Protein AF-S6SU15-F1 (afdb_monomer_lite)

Sequence (82 aa):
EQVIEHLHGAFAELIDCTMPAPVFSLAHRWLYARPAGSHEWGALSDADLGIYVCGDWCLSGRVEGAWLSGQEAARRLLEHVQ

Structure (mmCIF, N/CA/C/O backbone):
data_AF-S6SU15-F1
#
_entry.id   AF-S6SU15-F1
#
loop_
_atom_site.group_PDB
_atom_site.id
_atom_site.type_symbol
_atom_site.label_atom_id
_atom_site.label_alt_id
_atom_site.label_comp_id
_atom_site.label_asym_id
_atom_site.label_entity_id
_atom_site.label_seq_id
_atom_site.pdbx_PDB_ins_code
_atom_site.Cartn_x
_atom_site.Cartn_y
_atom_site.Cartn_z
_atom_site.occupancy
_atom_site.B_iso_or_equiv
_atom_site.auth_seq_id
_atom_site.auth_comp_id
_atom_site.auth_asym_id
_atom_site.auth_atom_id
_atom_site.pdbx_PDB_model_num
ATOM 1 N N . GLU A 1 1 ? 14.742 -8.752 -15.797 1.00 83.25 1 GLU A N 1
ATOM 2 C CA . GLU A 1 1 ? 15.296 -7.866 -16.840 1.00 83.25 1 GLU A CA 1
ATOM 3 C C . GLU A 1 1 ? 14.207 -7.096 -17.582 1.00 83.25 1 GLU A C 1
ATOM 5 O O . GLU A 1 1 ? 14.166 -5.889 -17.425 1.00 83.25 1 GLU A O 1
ATOM 10 N N . GLN A 1 2 ? 13.233 -7.765 -18.214 1.00 97.81 2 GLN A N 1
ATOM 11 C CA . GLN A 1 2 ? 12.132 -7.136 -18.978 1.00 97.81 2 GLN A CA 1
ATOM 12 C C . GLN A 1 2 ? 11.482 -5.889 -18.341 1.00 97.81 2 GLN A C 1
ATOM 14 O O . GLN A 1 2 ? 11.280 -4.894 -19.026 1.00 97.81 2 GLN A O 1
ATOM 19 N N . VAL A 1 3 ? 11.159 -5.902 -17.039 1.00 98.25 3 VAL A N 1
ATOM 20 C CA . VAL A 1 3 ? 10.546 -4.735 -16.364 1.00 98.25 3 VAL A CA 1
ATOM 21 C C . VAL A 1 3 ? 11.472 -3.512 -16.371 1.00 98.25 3 VAL A C 1
ATOM 23 O O . VAL A 1 3 ? 10.997 -2.399 -16.572 1.00 98.25 3 VAL A O 1
ATOM 26 N N . ILE A 1 4 ? 12.780 -3.713 -16.174 1.00 98.50 4 ILE A N 1
ATOM 27 C CA . ILE A 1 4 ? 13.776 -2.633 -16.233 1.00 98.50 4 ILE A CA 1
ATOM 28 C C . ILE A 1 4 ? 13.791 -2.049 -17.641 1.00 98.50 4 ILE A C 1
ATOM 30 O O . ILE A 1 4 ? 13.679 -0.840 -17.783 1.00 98.50 4 ILE A O 1
ATOM 34 N N . GLU A 1 5 ? 13.869 -2.897 -18.667 1.00 97.94 5 GLU A N 1
ATOM 35 C CA . GLU A 1 5 ? 13.927 -2.466 -20.068 1.00 97.94 5 GLU A CA 1
ATOM 36 C C . GLU A 1 5 ? 12.702 -1.635 -20.464 1.00 97.94 5 GLU A C 1
ATOM 38 O O . GLU A 1 5 ? 12.854 -0.542 -21.004 1.00 97.94 5 GLU A O 1
ATOM 43 N N . HIS A 1 6 ? 11.493 -2.107 -20.137 1.00 98.38 6 HIS A N 1
ATOM 44 C CA . HIS A 1 6 ? 10.254 -1.412 -20.498 1.00 98.38 6 HIS A CA 1
ATOM 45 C C . HIS A 1 6 ? 10.118 -0.066 -19.782 1.00 98.38 6 HIS A C 1
ATOM 47 O O . HIS A 1 6 ? 9.806 0.937 -20.419 1.00 98.38 6 HIS A O 1
ATOM 53 N N . LEU A 1 7 ? 10.357 -0.020 -18.466 1.00 98.00 7 LEU A N 1
ATOM 54 C CA . LEU A 1 7 ? 10.207 1.223 -17.703 1.00 98.00 7 LEU A CA 1
ATOM 55 C C . LEU A 1 7 ? 11.334 2.222 -17.998 1.00 98.00 7 LEU A C 1
ATOM 57 O O . LEU A 1 7 ? 11.079 3.422 -18.035 1.00 98.00 7 LEU A O 1
ATOM 61 N N . HIS A 1 8 ? 12.557 1.747 -18.252 1.00 97.62 8 HIS A N 1
ATOM 62 C CA . HIS A 1 8 ? 13.665 2.590 -18.702 1.00 97.62 8 HIS A CA 1
ATOM 63 C C . HIS A 1 8 ? 13.404 3.162 -20.101 1.00 97.62 8 HIS A C 1
ATOM 65 O O . HIS A 1 8 ? 13.644 4.345 -20.323 1.00 97.62 8 HIS A O 1
ATOM 71 N N . GLY A 1 9 ? 12.864 2.355 -21.023 1.00 96.69 9 GLY A N 1
ATOM 72 C CA . GLY A 1 9 ? 12.446 2.808 -22.352 1.00 96.69 9 GLY A CA 1
ATOM 73 C C . GLY A 1 9 ? 11.347 3.869 -22.287 1.00 96.69 9 GLY A C 1
ATOM 74 O O . GLY A 1 9 ? 11.517 4.953 -22.833 1.00 96.69 9 GLY A O 1
ATOM 75 N N . ALA A 1 10 ? 10.274 3.612 -21.531 1.00 97.75 10 ALA A N 1
ATOM 76 C CA . ALA A 1 10 ? 9.192 4.580 -21.337 1.00 97.75 10 ALA A CA 1
ATOM 77 C C . ALA A 1 10 ? 9.679 5.892 -20.693 1.00 97.75 10 ALA A C 1
ATOM 79 O O . ALA A 1 10 ? 9.188 6.968 -21.022 1.00 97.75 10 ALA A O 1
ATOM 80 N N . PHE A 1 11 ? 10.658 5.820 -19.783 1.00 97.38 11 PHE A N 1
ATOM 81 C CA . PHE A 1 11 ? 11.281 7.016 -19.217 1.00 97.38 11 PHE A CA 1
ATOM 82 C C . PHE A 1 11 ? 12.081 7.799 -20.268 1.00 97.38 11 PHE A C 1
ATOM 84 O O . PHE A 1 11 ? 11.943 9.018 -20.329 1.00 97.38 11 PHE A O 1
ATOM 91 N N . ALA A 1 12 ? 12.853 7.110 -21.118 1.00 96.50 12 ALA A N 1
ATOM 92 C CA . ALA A 1 12 ? 13.623 7.714 -22.208 1.00 96.50 12 ALA A CA 1
ATOM 93 C C . ALA A 1 12 ? 12.745 8.496 -23.199 1.00 96.50 12 ALA A C 1
ATOM 95 O O . ALA A 1 12 ? 13.155 9.545 -23.679 1.00 96.50 12 ALA A O 1
ATOM 96 N N . GLU A 1 13 ? 11.546 7.988 -23.496 1.00 96.94 13 GLU A N 1
ATOM 97 C CA . GLU A 1 13 ? 10.596 8.614 -24.427 1.00 96.94 13 GLU A CA 1
ATOM 98 C C . GLU A 1 13 ? 10.012 9.938 -23.910 1.00 96.94 13 GLU A C 1
ATOM 100 O O . GLU A 1 13 ? 9.574 10.764 -24.707 1.00 96.94 13 GLU A O 1
ATOM 105 N N . LEU A 1 14 ? 9.988 10.146 -22.589 1.00 97.31 14 LEU A N 1
ATOM 106 C CA . LEU A 1 14 ? 9.391 11.331 -21.965 1.00 97.31 14 LEU A CA 1
ATOM 107 C C . LEU A 1 14 ? 10.386 12.487 -21.781 1.00 97.31 14 LEU A C 1
ATOM 109 O O . LEU A 1 14 ? 9.969 13.630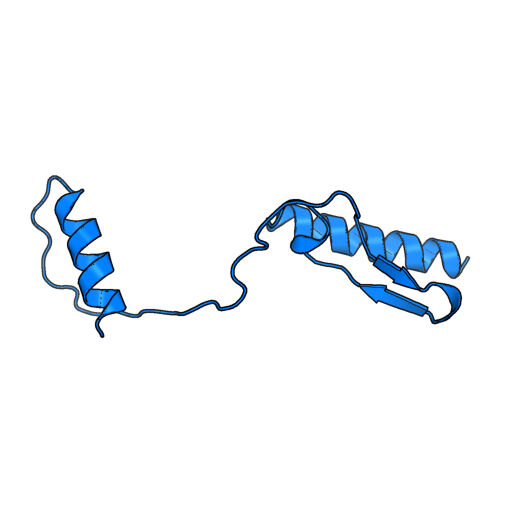 -21.597 1.00 97.31 14 LEU A O 1
ATOM 113 N N . ILE A 1 15 ? 11.688 12.202 -21.756 1.00 96.75 15 ILE A N 1
ATOM 114 C CA . ILE A 1 15 ? 12.712 13.195 -21.419 1.00 96.75 15 ILE A CA 1
ATOM 115 C C . ILE A 1 15 ? 13.309 13.840 -22.673 1.00 96.75 15 ILE A C 1
ATOM 117 O O . ILE A 1 15 ? 13.815 13.168 -23.565 1.00 96.75 15 ILE A O 1
ATOM 121 N N . ASP A 1 16 ? 13.343 15.173 -22.704 1.00 94.81 16 ASP A N 1
ATOM 122 C CA . ASP A 1 16 ? 13.924 15.949 -23.812 1.00 94.81 16 ASP A CA 1
ATOM 123 C C . ASP A 1 16 ? 15.453 16.101 -23.693 1.00 94.81 16 ASP A C 1
ATOM 125 O O . ASP A 1 16 ? 16.029 17.166 -23.931 1.00 94.81 16 ASP A O 1
ATOM 129 N N . CYS A 1 17 ? 16.148 15.043 -23.273 1.00 95.00 17 CYS A N 1
ATOM 130 C CA . CYS A 1 17 ? 17.602 15.044 -23.181 1.00 95.00 17 CYS A CA 1
ATOM 131 C C . CYS A 1 17 ? 18.207 13.685 -23.529 1.00 95.00 17 CYS A C 1
ATOM 133 O O . CYS A 1 17 ? 17.571 12.637 -23.432 1.00 95.00 17 CYS A O 1
ATOM 135 N N . THR A 1 18 ? 19.478 13.699 -23.931 1.00 92.38 18 THR A N 1
ATOM 136 C CA . THR A 1 18 ? 20.222 12.468 -24.194 1.00 92.38 18 THR A CA 1
ATOM 137 C C . THR A 1 18 ? 20.404 11.683 -22.900 1.00 92.38 18 THR A C 1
ATOM 139 O O . THR A 1 18 ? 21.060 12.159 -21.971 1.00 92.38 18 THR A O 1
ATOM 142 N N . MET A 1 19 ? 19.886 10.456 -22.864 1.00 95.56 19 MET A N 1
ATOM 143 C CA . MET A 1 19 ? 20.023 9.566 -21.715 1.00 95.56 19 MET A CA 1
ATOM 144 C C . MET A 1 19 ? 21.164 8.561 -21.931 1.00 95.56 19 MET A C 1
ATOM 146 O O . MET A 1 19 ? 21.060 7.699 -22.807 1.00 95.56 19 MET A O 1
ATOM 150 N N . PRO A 1 20 ? 22.267 8.643 -21.165 1.00 95.06 20 PRO A N 1
ATOM 151 C CA . PRO A 1 20 ? 23.314 7.632 -21.214 1.00 95.06 20 PRO A CA 1
ATOM 152 C C . PRO A 1 20 ? 22.829 6.314 -20.600 1.00 95.06 20 PRO A C 1
ATOM 154 O O . PRO A 1 20 ? 21.902 6.290 -19.790 1.00 95.06 20 PRO A O 1
ATOM 157 N N . ALA A 1 21 ? 23.498 5.214 -20.946 1.00 95.56 21 ALA A N 1
ATOM 158 C CA . ALA A 1 21 ? 23.200 3.919 -20.347 1.00 95.56 21 ALA A CA 1
ATOM 159 C C . ALA A 1 21 ? 23.429 3.952 -18.819 1.00 95.56 21 ALA A C 1
ATOM 161 O O . ALA A 1 21 ? 24.456 4.473 -18.365 1.00 95.56 21 ALA A O 1
ATOM 162 N N . PRO A 1 22 ? 22.508 3.392 -18.014 1.00 96.94 22 PRO A N 1
ATOM 163 C CA . PRO A 1 22 ? 22.649 3.383 -16.568 1.00 96.94 22 PRO A CA 1
ATOM 164 C C . PRO A 1 22 ? 23.786 2.448 -16.142 1.00 96.94 22 PRO A C 1
ATOM 166 O O . PRO A 1 22 ? 23.883 1.312 -16.601 1.00 96.94 22 PRO A O 1
ATOM 169 N N . VAL A 1 23 ? 24.619 2.903 -15.203 1.00 98.12 23 VAL A N 1
ATOM 170 C CA . VAL A 1 23 ? 25.687 2.080 -14.597 1.00 98.12 23 VAL A CA 1
ATOM 171 C C . VAL A 1 23 ? 25.146 1.036 -13.614 1.00 98.12 23 VAL A C 1
ATOM 173 O O . VAL A 1 23 ? 25.840 0.086 -13.264 1.00 98.12 23 VAL A O 1
ATOM 176 N N . PHE A 1 24 ? 23.908 1.221 -13.153 1.00 98.06 24 PHE A N 1
ATOM 177 C CA . PHE A 1 24 ? 23.206 0.330 -12.241 1.00 98.06 24 PHE A CA 1
ATOM 178 C C . PHE A 1 24 ? 21.703 0.400 -12.505 1.00 98.06 24 PHE A C 1
ATOM 180 O O . PHE A 1 24 ? 21.151 1.481 -12.710 1.00 98.06 24 PHE A O 1
ATOM 187 N N . SER A 1 25 ? 21.036 -0.749 -12.454 1.00 97.88 25 SER A N 1
ATOM 188 C CA . SER A 1 25 ? 19.583 -0.835 -12.542 1.00 97.88 25 SER A CA 1
ATOM 189 C C . SER A 1 25 ? 19.047 -1.897 -11.585 1.00 97.88 25 SER A C 1
ATOM 191 O O . SER A 1 25 ? 19.686 -2.919 -11.334 1.00 97.88 25 SER A O 1
ATOM 193 N N . LEU A 1 26 ? 17.864 -1.637 -11.027 1.00 98.12 26 LEU A N 1
ATOM 194 C CA . LEU A 1 26 ? 17.171 -2.539 -10.115 1.00 98.12 26 LEU A CA 1
ATOM 195 C C . LEU A 1 26 ? 15.666 -2.409 -10.331 1.00 98.12 26 LEU A C 1
ATOM 197 O O . LEU A 1 26 ? 15.135 -1.304 -10.385 1.00 98.12 26 LEU A O 1
ATOM 201 N N . ALA A 1 27 ? 14.974 -3.542 -10.393 1.00 98.12 27 ALA A N 1
ATOM 202 C CA . ALA A 1 27 ? 13.521 -3.588 -10.337 1.00 98.12 27 ALA A CA 1
ATOM 203 C C . ALA A 1 27 ? 13.078 -4.324 -9.077 1.00 98.12 27 ALA A C 1
ATOM 205 O O . ALA A 1 27 ? 13.649 -5.351 -8.708 1.00 98.12 27 ALA A O 1
ATOM 206 N N . HIS A 1 28 ? 12.024 -3.814 -8.448 1.00 98.38 28 HIS A N 1
ATOM 207 C CA . HIS A 1 28 ? 11.395 -4.444 -7.299 1.00 98.38 28 HIS A CA 1
ATOM 208 C C . HIS A 1 28 ? 9.898 -4.611 -7.548 1.00 98.38 28 HIS A C 1
ATOM 210 O O . HIS A 1 28 ? 9.250 -3.714 -8.089 1.00 98.38 28 HIS A O 1
ATOM 216 N N . ARG A 1 29 ? 9.342 -5.757 -7.142 1.00 98.12 29 ARG A N 1
ATOM 217 C CA . ARG A 1 29 ? 7.914 -6.061 -7.281 1.00 98.12 29 ARG A CA 1
ATOM 218 C C . ARG A 1 29 ? 7.238 -6.097 -5.916 1.00 98.12 29 ARG A C 1
ATOM 220 O O . ARG A 1 29 ? 7.328 -7.091 -5.202 1.00 98.12 29 ARG A O 1
ATOM 227 N N . TRP A 1 30 ? 6.492 -5.042 -5.615 1.00 97.88 30 TRP A N 1
ATOM 228 C CA . TRP A 1 30 ? 5.657 -4.941 -4.422 1.00 97.88 30 TRP A CA 1
ATOM 229 C C . TRP A 1 30 ? 4.281 -5.561 -4.699 1.00 97.88 30 TRP A C 1
ATOM 231 O O . TRP A 1 30 ? 3.433 -4.920 -5.314 1.00 97.88 30 TRP A O 1
ATOM 241 N N . LEU A 1 31 ? 4.057 -6.812 -4.275 1.00 98.31 31 LEU A N 1
ATOM 242 C CA . LEU A 1 31 ? 2.778 -7.509 -4.515 1.00 98.31 31 LEU A CA 1
ATOM 243 C C . LEU A 1 31 ? 1.577 -6.772 -3.900 1.00 98.31 31 LEU A C 1
ATOM 245 O O . LEU A 1 31 ? 0.506 -6.754 -4.495 1.00 98.31 31 LEU A O 1
ATOM 249 N N . TYR A 1 32 ? 1.778 -6.132 -2.747 1.00 97.44 32 TYR A N 1
ATOM 250 C CA . TYR A 1 32 ? 0.753 -5.387 -2.014 1.00 97.44 32 TYR A CA 1
ATOM 251 C C . TYR A 1 32 ? 1.202 -3.941 -1.812 1.00 97.44 32 TYR A C 1
ATOM 253 O O . TYR A 1 32 ? 1.383 -3.480 -0.691 1.00 97.44 32 TYR A O 1
ATOM 261 N N . ALA A 1 33 ? 1.473 -3.246 -2.919 1.00 97.44 33 ALA A N 1
ATOM 262 C CA . ALA A 1 33 ? 2.000 -1.885 -2.870 1.00 97.44 33 ALA A CA 1
ATOM 263 C C . ALA A 1 33 ? 1.015 -0.898 -2.227 1.00 97.44 33 ALA A C 1
ATOM 265 O O . ALA A 1 33 ? 1.432 -0.034 -1.461 1.00 97.44 33 ALA A O 1
ATOM 266 N N . ARG A 1 34 ? -0.271 -1.000 -2.598 1.00 97.38 34 ARG A N 1
ATOM 267 C CA . ARG A 1 34 ? -1.383 -0.148 -2.150 1.00 97.38 34 ARG A CA 1
ATOM 268 C C . ARG A 1 34 ? -2.706 -0.916 -2.290 1.00 97.38 34 ARG A C 1
ATOM 270 O O . ARG A 1 34 ? -2.799 -1.771 -3.177 1.00 97.38 34 ARG A O 1
ATOM 277 N N . PRO A 1 35 ? -3.728 -0.619 -1.473 1.00 97.75 35 PRO A N 1
ATOM 278 C CA . PRO A 1 35 ? -5.065 -1.180 -1.649 1.00 97.75 35 PRO A CA 1
ATOM 279 C C . PRO A 1 35 ? -5.704 -0.698 -2.959 1.00 97.75 35 PRO A C 1
ATOM 281 O O . PRO A 1 35 ? -5.425 0.402 -3.435 1.00 97.75 35 PRO A O 1
ATOM 284 N N . ALA A 1 36 ? -6.595 -1.514 -3.527 1.00 97.19 36 ALA A N 1
ATOM 285 C CA . ALA A 1 36 ? -7.298 -1.184 -4.770 1.00 97.19 36 ALA A CA 1
ATOM 286 C C . ALA A 1 36 ? -8.351 -0.070 -4.604 1.00 97.19 36 ALA A C 1
ATOM 288 O O . ALA A 1 36 ? -8.705 0.592 -5.575 1.00 97.19 36 ALA A O 1
ATOM 289 N N . GLY A 1 37 ? -8.845 0.140 -3.383 1.00 94.50 37 GLY A N 1
ATOM 290 C CA . GLY A 1 37 ? -9.818 1.173 -3.044 1.00 94.50 37 GLY A CA 1
ATOM 291 C C . GLY A 1 37 ? -9.618 1.667 -1.616 1.00 94.50 37 GLY A C 1
ATOM 292 O O . GLY A 1 37 ? -8.946 1.015 -0.814 1.00 94.50 37 GLY A O 1
ATOM 293 N N . SER A 1 38 ? -10.183 2.833 -1.320 1.00 94.06 38 SER A N 1
ATOM 294 C CA . SER A 1 38 ? -10.214 3.394 0.029 1.00 94.06 38 SER A CA 1
ATOM 295 C C . SER A 1 38 ? -11.381 2.833 0.838 1.00 94.06 38 SER A C 1
ATOM 297 O O . SER A 1 38 ? -12.433 2.509 0.285 1.00 94.06 38 SER A O 1
ATOM 299 N N . HIS A 1 39 ? -11.208 2.791 2.155 1.00 96.62 39 HIS A N 1
ATOM 300 C CA . HIS A 1 39 ? -12.257 2.464 3.117 1.00 96.62 39 HIS A CA 1
ATOM 301 C C . HIS A 1 39 ? -12.329 3.546 4.197 1.00 96.62 39 HIS A C 1
ATOM 303 O O . HIS A 1 39 ? -11.423 4.358 4.324 1.00 96.62 39 HIS A O 1
ATOM 309 N N . GLU A 1 40 ? -13.392 3.530 4.998 1.00 96.56 40 GLU A N 1
ATOM 310 C CA . GLU A 1 40 ? -13.586 4.451 6.130 1.00 96.56 40 GLU A CA 1
ATOM 311 C C . GLU A 1 40 ? -13.735 3.668 7.447 1.00 96.56 40 GLU A C 1
ATOM 313 O O . GLU A 1 40 ? -14.481 4.047 8.346 1.00 96.56 40 GLU A O 1
ATOM 318 N N . TRP A 1 41 ? -13.065 2.514 7.555 1.00 97.81 41 TRP A N 1
ATOM 319 C CA . TRP A 1 41 ? -13.161 1.653 8.741 1.00 97.81 41 TRP A CA 1
ATOM 320 C C . TRP A 1 41 ? -12.373 2.205 9.933 1.00 97.81 41 TRP A C 1
ATOM 322 O O . TRP A 1 41 ? -12.710 1.923 11.087 1.00 97.81 41 TRP A O 1
ATOM 332 N N . GLY A 1 42 ? -11.301 2.957 9.665 1.00 97.69 42 GLY A N 1
ATOM 333 C CA . GLY A 1 42 ? -10.330 3.381 10.673 1.00 97.69 42 GLY A CA 1
ATOM 334 C C . GLY A 1 42 ? -9.468 2.204 11.120 1.00 97.69 42 GLY A C 1
ATOM 335 O O . GLY A 1 42 ? -8.314 2.104 10.723 1.00 97.69 42 GLY A O 1
ATOM 336 N N . ALA A 1 43 ? -10.048 1.268 11.866 1.00 98.44 43 ALA A N 1
ATOM 337 C CA . ALA A 1 43 ? -9.464 -0.021 12.222 1.00 98.44 43 ALA A CA 1
ATOM 338 C C . ALA A 1 43 ? -10.559 -1.099 12.286 1.00 98.44 43 ALA A C 1
ATOM 340 O O . ALA A 1 43 ? -11.742 -0.792 12.457 1.00 98.44 43 ALA A O 1
ATOM 341 N N . LEU A 1 44 ? -10.171 -2.367 12.177 1.00 98.44 44 LEU A N 1
ATOM 342 C CA . LEU A 1 44 ? -11.040 -3.509 12.464 1.00 98.44 44 LEU A CA 1
ATOM 343 C C . LEU A 1 44 ? -10.666 -4.072 13.836 1.00 98.44 44 LEU A C 1
ATOM 345 O O . LEU A 1 44 ? -9.498 -4.050 14.220 1.00 98.44 44 LEU A O 1
ATOM 349 N N . SER A 1 45 ? -11.643 -4.557 14.592 1.00 97.88 45 SER A N 1
ATOM 350 C CA . SER A 1 45 ? -11.396 -5.041 15.950 1.00 97.88 45 SER A CA 1
ATOM 351 C C . SER A 1 45 ? -12.431 -6.063 16.384 1.00 97.88 45 SER A C 1
ATOM 353 O O . SER A 1 45 ? -13.622 -5.865 16.155 1.00 97.88 45 SER A O 1
ATOM 355 N N . ASP A 1 46 ? -11.958 -7.085 17.081 1.00 97.94 46 ASP A N 1
ATOM 356 C CA . ASP A 1 46 ? -12.737 -7.943 17.961 1.00 97.94 46 ASP A CA 1
ATOM 357 C C . ASP A 1 46 ? -12.235 -7.687 19.389 1.00 97.94 46 ASP A C 1
ATOM 359 O O . ASP A 1 46 ? -11.179 -8.181 19.793 1.00 97.94 46 ASP A O 1
ATOM 363 N N . ALA A 1 47 ? -12.927 -6.795 20.101 1.00 95.75 47 ALA A N 1
ATOM 364 C CA . ALA A 1 47 ? -12.447 -6.264 21.374 1.00 95.75 47 ALA A CA 1
ATOM 365 C C . ALA A 1 47 ? -12.500 -7.312 22.493 1.00 95.75 47 ALA A C 1
ATOM 367 O O . ALA A 1 47 ? -11.534 -7.424 23.245 1.00 95.75 47 ALA A O 1
ATOM 368 N N . ASP A 1 48 ? -13.553 -8.136 22.523 1.00 95.56 48 ASP A N 1
ATOM 369 C CA . ASP A 1 48 ? -13.732 -9.205 23.512 1.00 95.56 48 ASP A CA 1
ATOM 370 C C . ASP A 1 48 ? -12.632 -10.276 23.395 1.00 95.56 48 ASP A C 1
ATOM 372 O O . ASP A 1 48 ? -12.174 -10.823 24.399 1.00 95.56 48 ASP A O 1
ATOM 376 N N . LEU A 1 49 ? -12.165 -10.554 22.169 1.00 97.31 49 LEU A N 1
ATOM 377 C CA . LEU A 1 49 ? -11.004 -11.415 21.911 1.00 97.31 49 LEU A CA 1
ATOM 378 C C . LEU A 1 49 ? -9.652 -10.695 22.068 1.00 97.31 49 LEU A C 1
ATOM 380 O O . LEU A 1 49 ? -8.606 -11.345 22.019 1.00 97.31 49 LEU A O 1
ATOM 384 N N . GLY A 1 50 ? -9.643 -9.370 22.231 1.00 96.69 50 GLY A N 1
ATOM 385 C CA . GLY A 1 50 ? -8.430 -8.556 22.304 1.00 96.69 50 GLY A CA 1
ATOM 386 C C . GLY A 1 50 ? -7.655 -8.465 20.983 1.00 96.69 50 GLY A C 1
ATOM 387 O O . GLY A 1 50 ? -6.444 -8.236 20.999 1.00 96.69 50 GLY A O 1
ATOM 388 N N . ILE A 1 51 ? -8.320 -8.655 19.837 1.00 98.38 51 ILE A N 1
ATOM 389 C CA . ILE A 1 51 ? -7.696 -8.660 18.507 1.00 98.38 51 ILE A CA 1
ATOM 390 C C . ILE A 1 51 ? -8.024 -7.363 17.764 1.00 98.38 51 ILE A C 1
ATOM 392 O O . ILE A 1 51 ? -9.183 -7.021 17.546 1.00 98.38 51 ILE A O 1
ATOM 396 N N . TYR A 1 52 ? -6.987 -6.669 17.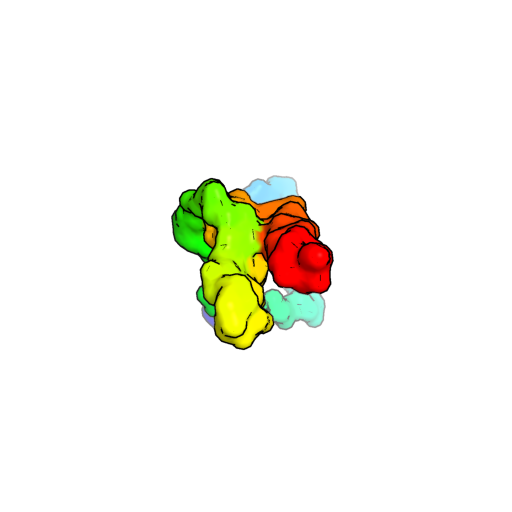293 1.00 98.44 52 TYR A N 1
ATOM 397 C CA . TYR A 1 52 ? -7.106 -5.417 16.544 1.00 98.44 52 TYR A CA 1
ATOM 398 C C . TYR A 1 52 ? -6.291 -5.502 15.253 1.00 98.44 52 TYR A C 1
ATOM 400 O O . TYR A 1 52 ? -5.164 -5.997 15.251 1.00 98.44 52 TYR A O 1
ATOM 408 N N . VAL A 1 53 ? -6.852 -5.007 14.150 1.00 98.56 53 VAL A N 1
ATOM 409 C CA . VAL A 1 53 ? -6.216 -4.988 12.829 1.00 98.56 53 VAL A CA 1
ATOM 410 C C . VAL A 1 53 ? -6.262 -3.571 12.266 1.00 98.56 53 VAL A C 1
ATOM 412 O O . VAL A 1 53 ? -7.318 -2.945 12.169 1.00 98.56 53 VAL A O 1
ATOM 415 N N . CYS A 1 54 ? -5.095 -3.069 11.878 1.00 98.56 54 CYS A N 1
ATOM 416 C CA . CYS A 1 54 ? -4.916 -1.745 11.297 1.00 98.56 54 CYS A CA 1
ATOM 417 C C . CYS A 1 54 ? -3.993 -1.801 10.077 1.00 98.56 54 CYS A C 1
ATOM 419 O O . CYS A 1 54 ? -3.257 -2.767 9.868 1.00 98.56 54 CYS A O 1
ATOM 421 N N . GLY A 1 55 ? -4.046 -0.751 9.266 1.00 98.44 55 GLY A N 1
ATOM 422 C CA . GLY A 1 55 ? -3.232 -0.609 8.070 1.00 98.44 55 GLY A CA 1
ATOM 423 C C . GLY A 1 55 ? -3.712 0.539 7.195 1.00 98.44 55 GLY A C 1
ATOM 424 O O . GLY A 1 55 ? -4.805 1.072 7.374 1.00 98.44 55 GLY A O 1
ATOM 425 N N . ASP A 1 56 ? -2.901 0.914 6.211 1.00 98.38 56 ASP A N 1
ATOM 426 C CA . ASP A 1 56 ? -3.255 1.952 5.239 1.00 98.38 56 ASP A CA 1
ATOM 427 C C . ASP A 1 56 ? -4.553 1.634 4.482 1.00 98.38 56 ASP A C 1
ATOM 429 O O . ASP A 1 56 ? -5.327 2.537 4.162 1.00 98.38 56 ASP A O 1
ATOM 433 N N . TRP A 1 57 ? -4.807 0.347 4.251 1.00 98.00 57 TRP A N 1
ATOM 434 C CA . TRP A 1 57 ? -5.987 -0.201 3.590 1.00 98.00 57 TRP A CA 1
ATOM 435 C C . TRP A 1 57 ? -7.289 -0.097 4.391 1.00 98.00 57 TRP A C 1
ATOM 437 O O . TRP A 1 57 ? -8.359 -0.199 3.791 1.00 98.00 57 TRP A O 1
ATOM 447 N N . CYS A 1 58 ? -7.229 0.159 5.702 1.00 98.12 58 CYS A N 1
ATOM 448 C CA . CYS A 1 58 ? -8.414 0.501 6.495 1.00 98.12 58 CYS A CA 1
ATOM 449 C C . CYS A 1 58 ? -8.919 1.928 6.218 1.00 98.12 58 CYS A C 1
ATOM 451 O O . CYS A 1 58 ? -10.021 2.274 6.650 1.00 98.12 58 CYS A O 1
ATOM 453 N N . LEU A 1 59 ? -8.094 2.743 5.547 1.00 97.12 59 LEU A N 1
ATOM 454 C CA . LEU A 1 59 ? -8.333 4.147 5.224 1.00 97.12 59 LEU A CA 1
ATOM 455 C C . LEU A 1 59 ? -7.960 4.441 3.752 1.00 97.12 59 LEU A C 1
ATOM 457 O O . LEU A 1 59 ? -8.443 3.788 2.827 1.00 97.12 59 LEU A O 1
ATOM 461 N N . SER A 1 60 ? -7.094 5.433 3.518 1.00 93.88 60 SER A N 1
ATOM 462 C CA . SER A 1 60 ? -6.824 6.033 2.203 1.00 93.88 60 SER A CA 1
ATOM 463 C C . SER A 1 60 ? -5.735 5.347 1.361 1.00 93.88 60 SER A C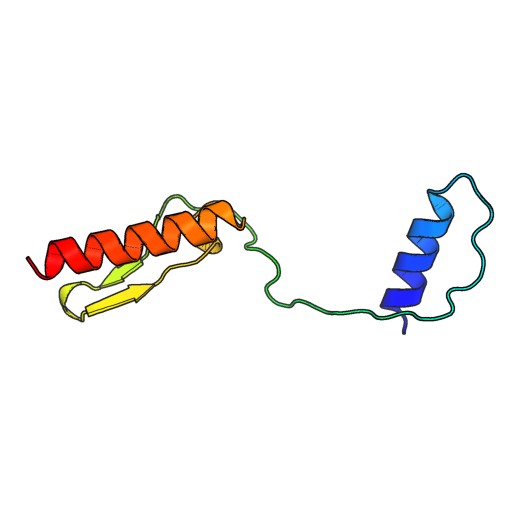 1
ATOM 465 O O . SER A 1 60 ? -5.394 5.849 0.287 1.00 93.88 60 SER A O 1
ATOM 467 N N . GLY A 1 61 ? -5.130 4.247 1.824 1.00 96.88 61 GLY A N 1
ATOM 468 C CA . GLY A 1 61 ? -4.041 3.572 1.096 1.00 96.88 61 GLY A CA 1
ATOM 469 C C . GLY A 1 61 ? -2.774 4.426 0.950 1.00 96.88 61 GLY A C 1
ATOM 470 O O . GLY A 1 61 ? -2.105 4.429 -0.093 1.00 96.88 61 GLY A O 1
ATOM 471 N N . ARG A 1 62 ? -2.510 5.264 1.957 1.00 97.62 62 ARG A N 1
ATOM 472 C CA . ARG A 1 62 ? -1.372 6.188 2.059 1.00 97.62 62 ARG A CA 1
ATOM 473 C C . ARG A 1 62 ? -0.718 6.041 3.428 1.00 97.62 62 ARG A C 1
ATOM 475 O O . ARG A 1 62 ? -1.352 5.582 4.373 1.00 97.62 62 ARG A O 1
ATOM 482 N N . VAL A 1 63 ? 0.512 6.542 3.548 1.00 98.19 63 VAL A N 1
ATOM 483 C CA . VAL A 1 63 ? 1.255 6.598 4.821 1.00 98.19 63 VAL A CA 1
ATOM 484 C C . VAL A 1 63 ? 0.426 7.241 5.939 1.00 98.19 63 VAL A C 1
ATOM 486 O O . VAL A 1 63 ? 0.358 6.704 7.038 1.00 98.19 63 VAL A O 1
ATOM 489 N N . GLU A 1 64 ? -0.260 8.347 5.645 1.00 98.31 64 GLU A N 1
ATOM 490 C CA . GLU A 1 64 ? -1.155 9.018 6.598 1.00 98.31 64 GLU A CA 1
ATOM 491 C C . GLU A 1 64 ? -2.291 8.102 7.076 1.00 98.31 64 GLU A C 1
ATOM 493 O O . GLU A 1 64 ? -2.536 8.004 8.275 1.00 98.31 64 GLU A O 1
ATOM 498 N N . GLY A 1 65 ? -2.936 7.375 6.158 1.00 97.94 65 GLY A N 1
ATOM 499 C CA . GLY A 1 65 ? -3.970 6.398 6.501 1.00 97.94 65 GLY A CA 1
ATOM 500 C C . GLY A 1 65 ? -3.425 5.258 7.362 1.00 97.94 65 GLY A C 1
ATOM 501 O O . GLY A 1 65 ? -4.078 4.856 8.316 1.00 97.94 65 GLY A O 1
ATOM 502 N N . ALA A 1 66 ? -2.205 4.785 7.093 1.00 98.50 66 ALA A N 1
ATOM 503 C CA . ALA A 1 66 ? -1.560 3.763 7.919 1.00 98.50 66 ALA A CA 1
ATOM 504 C C . ALA A 1 66 ? -1.382 4.242 9.365 1.00 98.50 66 ALA A C 1
ATOM 506 O O . ALA A 1 66 ? -1.722 3.535 10.313 1.00 98.50 66 ALA A O 1
ATOM 507 N N . TRP A 1 67 ? -0.873 5.466 9.523 1.00 98.62 67 TRP A N 1
ATOM 508 C CA . TRP 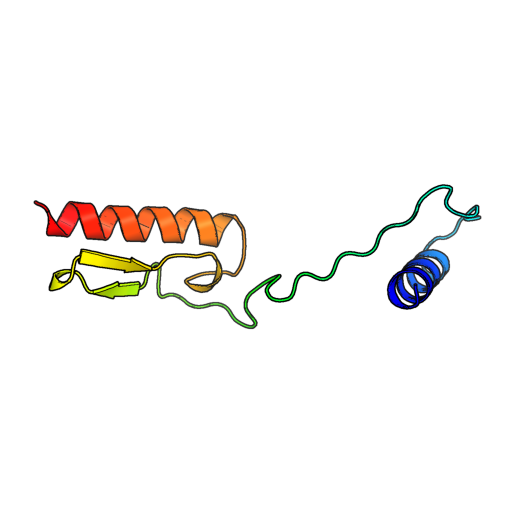A 1 67 ? -0.626 6.063 10.828 1.00 98.62 67 TRP A CA 1
ATOM 509 C C . TRP A 1 67 ? -1.930 6.298 11.599 1.00 98.62 67 TRP A C 1
ATOM 511 O O . TRP A 1 67 ? -2.041 5.874 12.748 1.00 98.62 67 TRP A O 1
ATOM 521 N N . LEU A 1 68 ? -2.937 6.898 10.955 1.00 98.69 68 LEU A N 1
ATOM 522 C CA . LEU A 1 68 ? -4.252 7.140 11.559 1.00 98.69 68 LEU A CA 1
ATOM 523 C C . LEU A 1 68 ? -4.966 5.834 11.928 1.00 98.69 68 LEU A C 1
ATOM 525 O O . LEU A 1 68 ? -5.544 5.738 13.007 1.00 98.69 68 LEU A O 1
ATOM 529 N N . SER A 1 69 ? -4.884 4.811 11.075 1.00 98.69 69 SER A N 1
ATOM 530 C CA . SER A 1 69 ? -5.454 3.491 11.357 1.00 98.69 69 SER A CA 1
ATOM 531 C C . SER A 1 69 ? -4.814 2.845 12.589 1.00 98.69 69 SER A C 1
ATOM 533 O O . SER A 1 69 ? -5.513 2.284 13.433 1.00 98.69 69 SER A O 1
ATOM 535 N N . GLY A 1 70 ? -3.490 2.967 12.733 1.00 98.62 70 GLY A N 1
ATOM 536 C CA . GLY A 1 70 ? -2.774 2.500 13.921 1.00 98.62 70 GLY A CA 1
ATOM 537 C C . GLY A 1 70 ? -3.185 3.242 15.196 1.00 98.62 70 GLY A C 1
ATOM 538 O O . GLY A 1 70 ? -3.403 2.609 16.228 1.00 98.62 70 GLY A O 1
ATOM 539 N N . GLN A 1 71 ? -3.347 4.568 15.121 1.00 98.69 71 GLN A N 1
ATOM 540 C CA . GLN A 1 71 ? -3.856 5.373 16.240 1.00 98.69 71 GLN A CA 1
ATOM 541 C C . GLN A 1 71 ? -5.270 4.942 16.646 1.00 98.69 71 GLN A C 1
ATOM 543 O O . GLN A 1 71 ? -5.547 4.785 17.832 1.00 98.69 71 GLN A O 1
ATOM 548 N N . GLU A 1 72 ? -6.148 4.690 15.676 1.00 98.56 72 GLU A N 1
ATOM 549 C CA . GLU A 1 72 ? -7.520 4.251 15.934 1.00 98.56 72 GLU A CA 1
ATOM 550 C C . GLU A 1 72 ? -7.573 2.865 16.59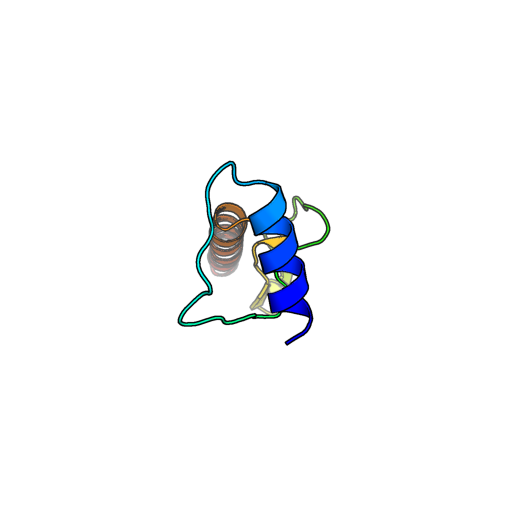3 1.00 98.56 72 GLU A C 1
ATOM 552 O O . GLU A 1 72 ? -8.327 2.664 17.544 1.00 98.56 72 GLU A O 1
ATOM 557 N N . ALA A 1 73 ? -6.742 1.917 16.149 1.00 98.50 73 ALA A N 1
ATOM 558 C CA . ALA A 1 73 ? -6.639 0.610 16.798 1.00 98.50 73 ALA A CA 1
ATOM 559 C C . ALA A 1 73 ? -6.175 0.731 18.259 1.00 98.50 73 ALA A C 1
ATOM 561 O O . ALA A 1 73 ? -6.770 0.117 19.145 1.00 98.50 73 ALA A O 1
ATOM 562 N N . ALA A 1 74 ? -5.160 1.560 18.524 1.00 98.44 74 ALA A N 1
ATOM 563 C CA . ALA A 1 74 ? -4.684 1.816 19.881 1.00 98.44 74 ALA A CA 1
ATOM 564 C C . ALA A 1 74 ? -5.752 2.500 20.750 1.00 98.44 74 ALA A C 1
ATOM 566 O O . ALA A 1 74 ? -5.940 2.109 21.900 1.00 98.44 74 ALA A O 1
ATOM 567 N N . ARG A 1 75 ? -6.487 3.476 20.198 1.00 98.31 75 ARG A N 1
ATOM 568 C CA . ARG A 1 75 ? -7.598 4.150 20.883 1.00 98.31 75 ARG A CA 1
ATOM 569 C C . ARG A 1 75 ? -8.658 3.143 21.329 1.00 98.31 75 ARG A C 1
ATOM 571 O O . ARG A 1 75 ? -9.001 3.124 22.505 1.0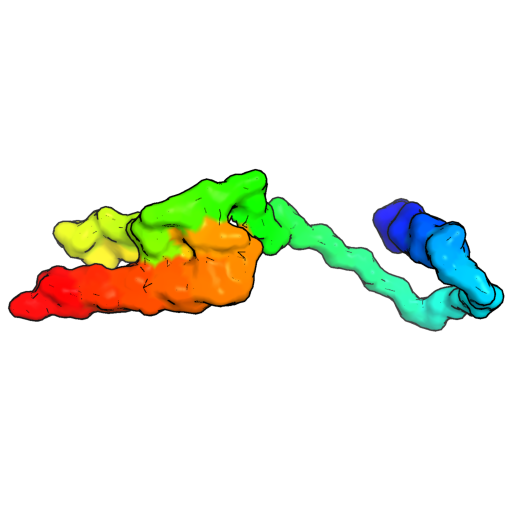0 98.31 75 ARG A O 1
ATOM 578 N N . ARG A 1 76 ? -9.124 2.274 20.422 1.00 97.69 76 ARG A N 1
ATOM 579 C CA . ARG A 1 76 ? -10.134 1.247 20.742 1.00 97.69 76 ARG A CA 1
ATOM 580 C C . ARG A 1 76 ? -9.652 0.260 21.799 1.00 97.69 76 ARG A C 1
ATOM 582 O O . ARG A 1 76 ? -10.427 -0.110 22.672 1.00 97.69 76 ARG A O 1
ATOM 589 N N . LEU A 1 77 ? -8.379 -0.136 21.743 1.00 97.88 77 LEU A N 1
ATOM 590 C CA . LEU A 1 77 ? -7.782 -0.998 22.762 1.00 97.88 77 LEU A CA 1
ATOM 591 C C . LEU A 1 77 ? -7.807 -0.326 24.136 1.00 97.88 77 LEU A C 1
ATOM 593 O O . LEU A 1 77 ? -8.250 -0.935 25.104 1.00 97.88 77 LEU A O 1
ATOM 597 N N . LEU A 1 78 ? -7.353 0.926 24.228 1.00 97.69 78 LEU A N 1
ATOM 598 C CA . LEU A 1 78 ? -7.318 1.660 25.495 1.00 97.69 78 LEU A CA 1
ATOM 599 C C . LEU A 1 78 ? -8.720 1.894 26.068 1.00 97.69 78 LEU A C 1
ATOM 601 O O . LEU A 1 78 ? -8.890 1.785 27.276 1.00 97.69 78 LEU A O 1
ATOM 605 N N . GLU A 1 79 ? -9.712 2.171 25.221 1.00 95.94 79 GLU A N 1
ATOM 606 C CA . GLU A 1 79 ? -11.113 2.333 25.634 1.00 95.94 79 GLU A CA 1
ATOM 607 C C . GLU A 1 79 ? -11.749 1.042 26.146 1.00 95.94 79 GLU A C 1
ATOM 609 O O . GLU A 1 79 ? -12.633 1.106 26.989 1.00 95.94 79 GLU A O 1
ATOM 614 N N . HIS A 1 80 ? -11.316 -0.117 25.651 1.00 93.19 80 HIS A N 1
ATOM 615 C CA . HIS A 1 80 ? -11.837 -1.406 26.101 1.00 93.19 80 HIS A CA 1
ATOM 616 C C . HIS A 1 80 ? -11.174 -1.909 27.395 1.00 93.19 80 HIS A C 1
ATOM 618 O O . HIS A 1 80 ? -11.765 -2.695 28.127 1.00 93.19 80 HIS A O 1
ATOM 624 N N . VAL A 1 81 ? -9.932 -1.491 27.669 1.00 86.69 81 VAL A N 1
ATOM 625 C CA . VAL A 1 81 ? -9.183 -1.882 28.880 1.00 86.69 81 VAL A CA 1
ATOM 626 C C . VAL A 1 81 ? -9.545 -1.017 30.101 1.00 86.69 81 VAL A C 1
ATOM 628 O O . VAL A 1 81 ? -9.252 -1.417 31.230 1.00 86.69 81 VAL A O 1
ATOM 631 N N . GLN A 1 82 ? -10.150 0.156 29.889 1.00 66.00 82 GLN A N 1
ATOM 632 C CA . GLN A 1 82 ? -10.660 1.036 30.952 1.00 66.00 82 GLN A CA 1
ATOM 633 C C . GLN A 1 82 ? -12.023 0.581 31.472 1.00 66.00 82 GLN A C 1
ATOM 635 O O . GLN A 1 82 ? -12.205 0.660 32.709 1.00 66.00 82 GLN A O 1
#

Secondary structure (DSSP, 8-state):
-HHHHHHHHHHHHH-SS--PPPS-------TTSS-SS----S-EEETTTTEEE--GGGTTSSHHHHHHHHHHHHHHHHHHH-

Radius of gyration: 20.59 Å; chains: 1; bounding box: 39×27×55 Å

InterPro domains:
  IPR002937 Amine oxidase [PF01593] (20-78)
  IPR036188 FAD/NAD(P)-binding domain superfamily [G3DSA:3.50.50.60] (1-82)
  IPR036188 FAD/NAD(P)-binding domain superfamily [SSF51905] (34-80)

Foldseek 3Di:
DVVQVVVVVVVVVPDPDDDDDDPDDDDDDDPPQFDPAAACQLWDDDQVVPDIGFALRNGGRDPVRRVSSVVSRVVSNVVSVD

pLDDT: mean 96.67, std 4.14, range [66.0, 98.69]

Organism: NCBI:txid1194404